Protein AF-A0A7S3P0Z8-F1 (afdb_monomer)

Solvent-accessible surface area (backbone atoms only — not comparable to full-atom values): 8108 Å² total; per-residue (Å²): 136,84,84,78,82,79,81,78,75,74,83,67,76,49,71,68,56,50,51,50,52,52,52,52,53,50,52,52,49,52,52,53,51,50,54,52,50,51,56,50,52,54,50,52,54,51,54,41,51,50,51,37,53,50,38,52,50,54,43,54,52,49,54,51,52,48,49,54,50,52,53,52,44,52,54,48,51,53,48,49,51,50,50,50,51,48,60,73,70,67,59,92,61,75,80,55,55,64,56,50,45,58,50,48,53,51,53,46,53,56,45,50,54,51,47,51,53,48,50,54,52,43,54,51,42,52,49,53,32,47,54,46,49,54,52,48,55,47,52,57,52,65,75,75,106

Secondary structure (DSSP, 8-state):
-----------PPPHHHHHHHHHHHHHHHHHHHHHHHHHHHHHHHHHHHHHHHHHHHHHHHHHHHHHHHHHHHHHHHHHHHHHHHHHHTT---TTHHHHHHHHHHHHHHHHHHHHHHHHHHHHHHHHHHHHHHHHHHHHHHHHT-

Foldseek 3Di:
DDDDDPPPPVPDQPPVNVVVVVVVVVVVVVVVVVVVVVVVLVVVLVVLVVLLVVLVVVLVVLVVVLVVLVVVLVVLVVVLVVLVCVVVVDDPPPPVSVVSNVVSVVVNVVSVVVSVVSVVVSVVSVVVSVVSVVVSVVSVVVVVD

Sequence (145 aa):
KDDYTLDEKNHGISIKDANIQYHNSHLNALQNELARADEYYDQIISDFKRKIDEEAADIKDLEKELRNKKDERERLRQRTESLRNEYNNGNNGLGLNDQSYDYDSRNEEDIDDQIKRKLSQLEEAESKRKDAQDELDKIYKEWNT

Organism: Euplotes crassus (NCBI:txid5936)

Nearest PDB structures (foldseek):
  5xg2-assembly1_A  TM=7.815E-01  e=8.080E+00  Pyrococcus yayanosii CH1
  3zx6-assembly1_A  TM=4.298E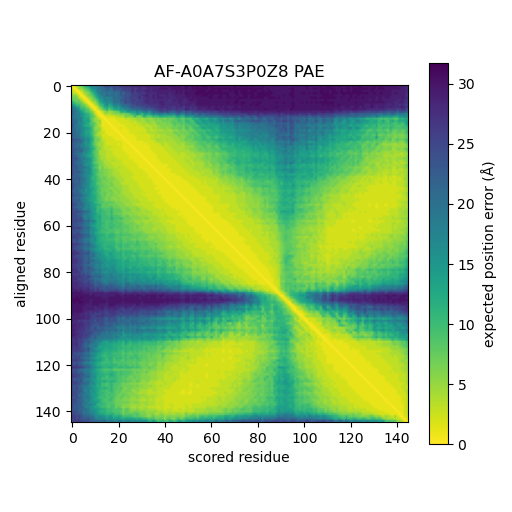-01  e=2.416E+00  Archaeoglobus fulgidus DSM 4304

Radius of gyration: 37.9 Å; Cα contacts (8 Å, |Δi|>4): 50; chains: 1; bounding box: 73×30×127 Å

pLDDT: mean 83.27, std 14.85, range [43.06, 96.0]

Structure (mmCIF, N/CA/C/O backbone):
data_AF-A0A7S3P0Z8-F1
#
_entry.id   AF-A0A7S3P0Z8-F1
#
loop_
_atom_site.group_PDB
_atom_site.id
_atom_site.type_symbol
_atom_site.label_atom_id
_atom_site.label_alt_id
_atom_site.label_comp_id
_atom_site.label_asym_id
_atom_site.label_entity_id
_atom_site.label_seq_id
_atom_site.pdbx_PDB_ins_code
_atom_site.Cartn_x
_atom_site.Cartn_y
_atom_site.Cartn_z
_atom_site.occupancy
_atom_site.B_iso_or_equiv
_atom_site.auth_seq_id
_atom_site.auth_comp_id
_atom_site.auth_asym_id
_atom_site.auth_atom_id
_atom_site.pdbx_PDB_model_num
ATOM 1 N N . LYS A 1 1 ? 44.327 -11.591 -82.906 1.00 44.06 1 LYS A N 1
ATOM 2 C CA . LYS A 1 1 ? 44.433 -10.156 -82.534 1.00 44.06 1 LYS A CA 1
ATOM 3 C C . LYS A 1 1 ? 43.397 -10.040 -81.457 1.00 44.06 1 LYS A C 1
ATOM 5 O O . LYS A 1 1 ? 42.222 -9.958 -81.787 1.00 44.06 1 LYS A O 1
ATOM 10 N N . ASP A 1 2 ? 43.835 -10.266 -80.232 1.00 43.06 2 ASP A N 1
ATOM 11 C CA . ASP A 1 2 ? 42.917 -10.660 -79.179 1.00 43.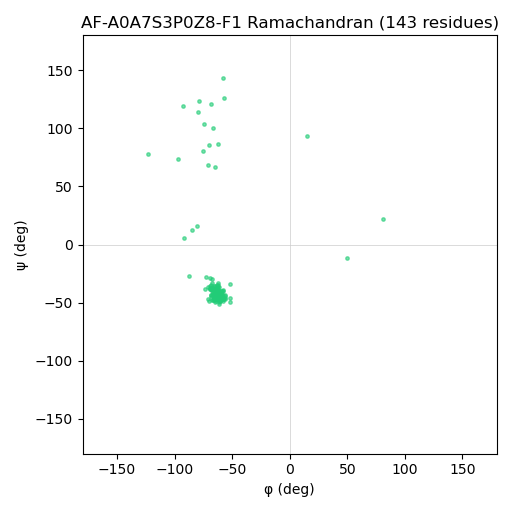06 2 ASP A CA 1
ATOM 12 C C . ASP A 1 2 ? 42.465 -9.393 -78.478 1.00 43.06 2 ASP A C 1
ATOM 14 O O . ASP A 1 2 ? 43.272 -8.580 -78.023 1.00 43.06 2 ASP A O 1
ATOM 18 N N . ASP A 1 3 ? 41.156 -9.208 -78.564 1.00 51.78 3 ASP A N 1
ATOM 19 C CA . ASP A 1 3 ? 40.384 -8.108 -78.027 1.00 51.78 3 ASP A CA 1
ATOM 20 C C . ASP A 1 3 ? 4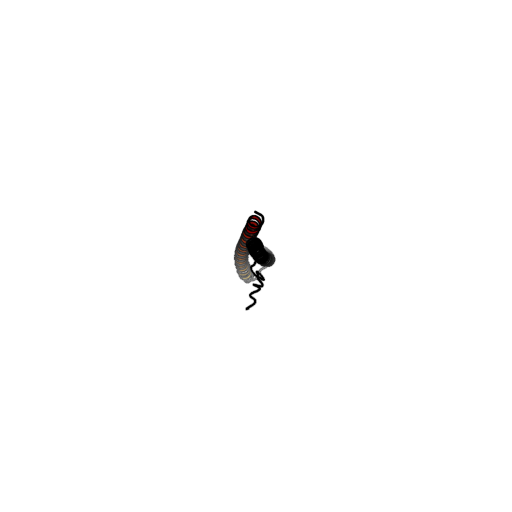0.395 -8.211 -76.501 1.00 51.78 3 ASP A C 1
ATOM 22 O O . ASP A 1 3 ? 39.949 -9.208 -75.933 1.00 51.78 3 ASP A O 1
ATOM 26 N N . TYR A 1 4 ? 40.900 -7.178 -75.833 1.00 45.53 4 TYR A N 1
ATOM 27 C CA . TYR A 1 4 ? 40.757 -7.014 -74.390 1.00 45.53 4 TYR A CA 1
ATOM 28 C C . TYR A 1 4 ? 40.091 -5.668 -74.126 1.00 45.53 4 TYR A C 1
ATOM 30 O O . TYR A 1 4 ? 40.735 -4.686 -73.765 1.00 45.53 4 TYR A O 1
ATOM 38 N N . THR A 1 5 ? 38.775 -5.615 -74.314 1.00 50.78 5 THR A N 1
ATOM 39 C CA . THR A 1 5 ? 37.947 -4.586 -73.685 1.00 50.78 5 THR A CA 1
ATOM 40 C C . THR A 1 5 ? 37.807 -4.936 -72.206 1.00 50.78 5 THR A C 1
ATOM 42 O O . THR A 1 5 ? 37.074 -5.857 -71.846 1.00 50.78 5 THR A O 1
ATOM 45 N N . LEU A 1 6 ? 38.538 -4.222 -71.348 1.00 48.31 6 LEU A N 1
ATOM 46 C CA . LEU A 1 6 ? 38.303 -4.207 -69.906 1.00 48.31 6 LEU A CA 1
ATOM 47 C C . LEU A 1 6 ? 36.941 -3.543 -69.647 1.00 48.31 6 LEU A C 1
ATOM 49 O O . LEU A 1 6 ? 36.821 -2.321 -69.680 1.00 48.31 6 LEU A O 1
ATOM 53 N N . ASP A 1 7 ? 35.908 -4.354 -69.418 1.00 49.16 7 ASP A N 1
ATOM 54 C CA . ASP A 1 7 ? 34.632 -3.899 -68.857 1.00 49.16 7 ASP A CA 1
ATOM 55 C C . ASP A 1 7 ? 34.843 -3.668 -67.352 1.00 49.16 7 ASP A C 1
ATOM 57 O O . ASP A 1 7 ? 34.572 -4.533 -66.517 1.00 49.16 7 ASP A O 1
ATOM 61 N N . GLU A 1 8 ? 35.412 -2.512 -66.994 1.00 48.28 8 GLU A N 1
ATOM 62 C CA . GLU A 1 8 ? 35.513 -2.047 -65.608 1.00 48.28 8 GLU A CA 1
ATOM 63 C C . GLU A 1 8 ? 34.129 -1.630 -65.098 1.00 48.28 8 GLU A C 1
ATOM 65 O O . GLU A 1 8 ? 33.848 -0.463 -64.814 1.00 48.28 8 GLU A O 1
ATOM 70 N N . LYS A 1 9 ? 33.236 -2.605 -64.919 1.00 51.19 9 LYS A N 1
ATOM 71 C CA . LYS A 1 9 ? 32.118 -2.430 -63.998 1.00 51.19 9 LYS A CA 1
ATOM 72 C C . LYS A 1 9 ? 32.685 -2.439 -62.591 1.00 51.19 9 LYS A C 1
ATOM 74 O O . LYS A 1 9 ? 32.757 -3.473 -61.926 1.00 51.19 9 LYS A O 1
ATOM 79 N N . ASN A 1 10 ? 33.112 -1.260 -62.165 1.00 52.97 10 ASN A N 1
ATOM 80 C CA . ASN A 1 10 ? 33.530 -0.948 -60.814 1.00 52.97 10 ASN A CA 1
ATOM 81 C C . ASN A 1 10 ? 32.322 -1.151 -59.876 1.00 52.97 10 ASN A C 1
ATOM 83 O O . ASN A 1 10 ? 31.550 -0.236 -59.617 1.00 52.97 10 ASN A O 1
ATOM 87 N N . HIS A 1 11 ? 32.124 -2.384 -59.402 1.00 54.75 11 HIS A N 1
ATOM 88 C CA . HIS A 1 11 ? 31.107 -2.750 -58.405 1.00 54.75 11 HIS A CA 1
ATOM 89 C C . HIS A 1 11 ? 31.566 -2.419 -56.969 1.00 54.75 11 HIS A C 1
ATOM 91 O O . HIS A 1 11 ? 31.018 -2.937 -55.997 1.00 54.75 11 HIS A O 1
ATOM 97 N N . GLY A 1 12 ? 32.601 -1.588 -56.814 1.00 59.16 12 GLY A N 1
ATOM 98 C CA . GLY A 1 12 ? 33.065 -1.116 -55.518 1.00 59.16 12 GLY A CA 1
ATOM 99 C C . GLY A 1 12 ? 32.162 -0.000 -55.008 1.00 59.16 12 GLY A C 1
ATOM 100 O O . GLY A 1 12 ? 32.002 1.021 -55.672 1.00 59.16 12 GLY A O 1
ATOM 101 N N . ILE A 1 13 ? 31.591 -0.181 -53.817 1.00 66.56 13 ILE A N 1
ATOM 102 C CA . ILE A 1 13 ? 30.945 0.909 -53.082 1.00 66.56 13 ILE A CA 1
ATOM 103 C C . ILE A 1 13 ? 31.993 2.016 -52.900 1.00 66.56 13 ILE A C 1
ATOM 105 O O . ILE A 1 13 ? 33.092 1.760 -52.401 1.00 66.56 13 ILE A O 1
ATOM 109 N N . SER A 1 14 ? 31.674 3.243 -53.321 1.00 82.50 14 SER A N 1
ATOM 110 C CA . SER A 1 14 ? 32.550 4.394 -53.090 1.00 82.50 14 SER A CA 1
ATOM 111 C C . SER A 1 14 ? 32.795 4.549 -51.591 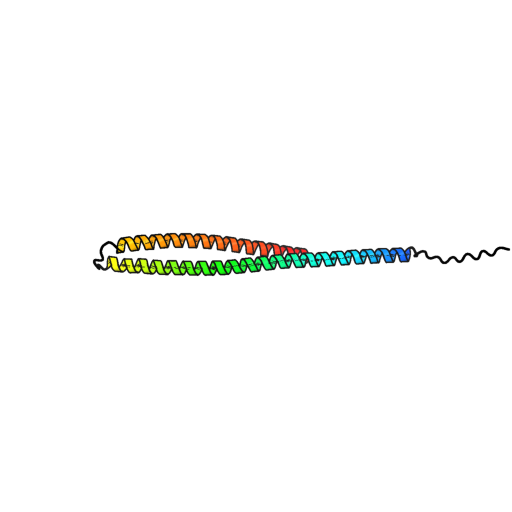1.00 82.50 14 SER A C 1
ATOM 113 O O . SER A 1 14 ? 31.879 4.373 -50.794 1.00 82.50 14 SER A O 1
ATOM 115 N N . ILE A 1 15 ? 34.000 4.947 -51.177 1.00 78.62 15 ILE A N 1
ATOM 116 C CA . ILE A 1 15 ? 34.319 5.192 -49.756 1.00 78.62 15 ILE A CA 1
ATOM 117 C C . ILE A 1 15 ? 33.293 6.142 -49.108 1.00 78.62 15 ILE A C 1
ATOM 119 O O . ILE A 1 15 ? 32.940 5.980 -47.942 1.00 78.62 15 ILE A O 1
ATOM 123 N N . LYS A 1 16 ? 32.763 7.106 -49.874 1.00 79.25 16 LYS A N 1
ATOM 124 C CA . LYS A 1 16 ? 31.692 8.001 -49.410 1.00 79.25 16 LYS A CA 1
ATOM 125 C C . LYS A 1 16 ? 30.391 7.250 -49.117 1.00 79.25 16 LYS A C 1
ATOM 127 O O . LYS A 1 16 ? 29.797 7.472 -48.068 1.00 79.25 16 LYS A O 1
ATOM 132 N N . ASP A 1 17 ? 29.986 6.346 -50.002 1.00 84.19 17 ASP A N 1
ATOM 133 C CA . ASP A 1 17 ? 28.766 5.548 -49.852 1.00 84.19 17 ASP A CA 1
ATOM 134 C C . ASP A 1 17 ? 28.908 4.531 -48.712 1.00 84.19 17 ASP A C 1
ATOM 136 O O . ASP A 1 17 ? 27.979 4.351 -47.927 1.00 84.19 17 ASP A O 1
ATOM 140 N N . ALA A 1 18 ? 30.094 3.935 -48.552 1.00 80.88 18 ALA A N 1
ATOM 141 C CA . ALA A 1 18 ? 30.411 3.051 -47.432 1.00 80.88 18 ALA A CA 1
ATOM 142 C C . ALA A 1 18 ? 30.349 3.799 -46.089 1.00 80.88 18 ALA A C 1
ATOM 144 O O . ALA A 1 18 ? 29.765 3.300 -45.127 1.00 80.88 18 ALA A O 1
ATOM 145 N N . ASN A 1 19 ? 30.876 5.027 -46.032 1.00 83.00 19 ASN A N 1
ATOM 146 C CA . ASN A 1 19 ? 30.786 5.873 -44.841 1.00 83.00 19 ASN A CA 1
ATOM 147 C C . ASN A 1 19 ? 29.340 6.261 -44.506 1.00 83.00 19 ASN A C 1
ATOM 149 O O . ASN A 1 19 ? 28.968 6.247 -43.334 1.00 83.00 19 ASN A O 1
ATOM 153 N N . ILE A 1 20 ? 28.513 6.578 -45.508 1.00 87.12 20 ILE A N 1
ATOM 154 C CA . ILE A 1 20 ? 27.087 6.879 -45.303 1.00 87.12 20 ILE A CA 1
ATOM 155 C C . ILE A 1 20 ? 26.349 5.648 -44.764 1.00 87.12 20 ILE A C 1
ATOM 157 O O . ILE A 1 20 ? 25.597 5.759 -43.798 1.00 87.12 20 ILE A O 1
ATOM 161 N N . GLN A 1 21 ? 26.585 4.467 -45.344 1.00 85.94 21 GLN A N 1
ATOM 162 C CA . GLN A 1 21 ? 25.973 3.219 -44.875 1.00 85.94 21 GLN A CA 1
ATOM 163 C C . GLN A 1 21 ? 26.375 2.889 -43.435 1.00 85.94 21 GLN A C 1
ATOM 165 O O . GLN A 1 21 ? 25.509 2.562 -42.624 1.00 85.94 21 GLN A O 1
ATOM 170 N N . TYR A 1 22 ? 27.660 3.030 -43.097 1.00 89.31 22 TYR A N 1
ATOM 171 C CA . TYR A 1 22 ? 28.145 2.836 -41.731 1.00 89.31 22 TYR A CA 1
ATOM 172 C C . TYR A 1 22 ? 27.487 3.815 -40.751 1.00 89.31 22 TYR A C 1
ATOM 174 O O . TYR A 1 22 ? 26.985 3.399 -39.707 1.00 89.31 22 TYR A O 1
ATOM 182 N N . HIS A 1 23 ? 27.430 5.104 -41.100 1.00 90.31 23 HIS A N 1
ATOM 183 C CA . HIS A 1 23 ? 26.829 6.125 -40.244 1.00 90.31 23 HIS A CA 1
ATOM 184 C C . HIS A 1 23 ? 25.334 5.866 -40.013 1.00 90.31 23 HIS A C 1
ATOM 186 O O . HIS A 1 23 ? 24.881 5.878 -38.872 1.00 90.31 23 HIS A O 1
ATOM 192 N N . ASN A 1 24 ? 24.585 5.531 -41.066 1.00 92.56 24 ASN A N 1
ATOM 193 C CA . ASN A 1 24 ? 23.166 5.191 -40.955 1.00 92.56 24 ASN A CA 1
ATOM 194 C C . ASN A 1 24 ? 22.942 3.922 -40.124 1.00 92.56 24 ASN A C 1
ATOM 196 O O . ASN A 1 24 ? 22.034 3.880 -39.297 1.00 92.56 24 ASN A O 1
ATOM 200 N N . SER A 1 25 ? 23.781 2.896 -40.301 1.00 93.81 25 SER A N 1
ATOM 201 C CA . SER A 1 25 ? 23.708 1.678 -39.490 1.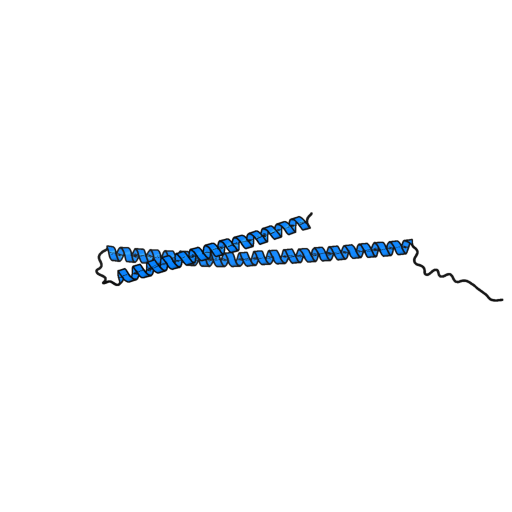00 93.81 25 SER A CA 1
ATOM 202 C C . SER A 1 25 ? 23.969 1.966 -38.012 1.00 93.81 25 SER A C 1
ATOM 204 O O . SER A 1 25 ? 23.296 1.396 -37.157 1.00 93.81 25 SER A O 1
ATOM 206 N N . HIS A 1 26 ? 24.928 2.842 -37.706 1.00 93.00 26 HIS A N 1
ATOM 207 C CA . HIS A 1 26 ? 25.236 3.229 -36.334 1.00 93.00 26 HIS A CA 1
ATOM 208 C C . HIS A 1 26 ? 24.104 4.054 -35.703 1.00 93.00 26 HIS A C 1
ATOM 210 O O . HIS A 1 26 ? 23.698 3.767 -34.581 1.00 93.00 26 HIS A O 1
ATOM 216 N N . LEU A 1 27 ? 23.531 5.012 -36.440 1.00 94.06 27 LEU A N 1
ATOM 217 C CA . LEU A 1 27 ? 22.376 5.790 -35.979 1.00 94.06 27 LEU A CA 1
ATOM 218 C C . LEU A 1 27 ? 21.158 4.902 -35.696 1.00 94.06 27 LEU A C 1
ATOM 220 O O . LEU A 1 27 ? 20.538 5.041 -34.646 1.00 94.06 27 LEU A O 1
ATOM 224 N N . ASN A 1 28 ? 20.852 3.951 -36.583 1.00 94.81 28 ASN A N 1
ATOM 225 C CA . ASN A 1 28 ? 19.758 3.002 -36.369 1.00 94.81 28 ASN A CA 1
ATOM 226 C C . ASN A 1 28 ? 20.002 2.111 -35.140 1.00 94.81 28 ASN A C 1
ATOM 228 O O . ASN A 1 28 ? 19.065 1.794 -34.412 1.00 94.81 28 ASN A O 1
ATOM 232 N N . ALA A 1 29 ? 21.252 1.699 -34.896 1.00 94.12 29 ALA A N 1
ATOM 233 C CA . ALA A 1 29 ? 21.598 0.924 -33.706 1.00 94.12 29 ALA A CA 1
ATOM 234 C C . ALA A 1 29 ? 21.343 1.729 -32.422 1.00 94.12 29 ALA A C 1
ATOM 236 O O . ALA A 1 29 ? 20.667 1.229 -31.528 1.00 94.12 29 ALA A O 1
ATOM 237 N N . LEU A 1 30 ? 21.781 2.992 -32.378 1.00 94.00 30 LEU A N 1
ATOM 238 C CA . LEU A 1 30 ? 21.534 3.887 -31.243 1.00 94.00 30 LEU A CA 1
ATOM 239 C C . LEU A 1 30 ? 20.038 4.152 -31.020 1.00 94.00 30 LEU A C 1
ATOM 241 O O . LEU A 1 30 ? 19.581 4.166 -29.882 1.00 94.00 30 LEU A O 1
ATOM 245 N N . GLN A 1 31 ? 19.255 4.317 -32.090 1.00 94.38 31 GLN A N 1
ATOM 246 C CA . GLN A 1 31 ? 17.799 4.478 -31.985 1.00 94.38 31 GLN A CA 1
ATOM 247 C C . GLN A 1 31 ? 17.119 3.238 -31.395 1.00 94.38 31 GLN A C 1
ATOM 249 O O . GLN A 1 31 ? 16.230 3.363 -30.557 1.00 94.38 31 GLN A O 1
ATOM 254 N N . ASN A 1 32 ? 17.555 2.042 -31.798 1.00 94.44 32 ASN A N 1
ATOM 255 C CA . ASN A 1 32 ? 17.036 0.796 -31.238 1.00 94.44 32 ASN A CA 1
ATOM 256 C C . ASN A 1 32 ? 17.431 0.616 -29.766 1.00 94.44 32 ASN A C 1
ATOM 258 O O . ASN A 1 32 ? 16.644 0.092 -28.982 1.00 94.44 32 ASN A O 1
ATOM 262 N N . GLU A 1 33 ? 18.643 1.020 -29.385 1.00 94.69 33 GLU A N 1
ATOM 263 C CA . GLU A 1 33 ? 19.085 1.001 -27.987 1.00 94.69 33 GLU A CA 1
ATOM 264 C C . GLU A 1 33 ? 18.277 1.976 -27.127 1.00 94.69 33 GLU A C 1
ATOM 266 O O . GLU A 1 33 ? 17.847 1.596 -26.040 1.00 94.69 33 GLU A O 1
ATOM 271 N N . LEU A 1 34 ? 17.996 3.179 -27.636 1.00 90.75 34 LEU A N 1
ATOM 272 C CA . LEU A 1 34 ? 17.144 4.157 -26.959 1.00 90.75 34 LEU A CA 1
ATOM 273 C C . LEU A 1 34 ? 15.721 3.619 -26.750 1.00 90.75 34 LEU A C 1
ATOM 275 O O . LEU A 1 34 ? 15.226 3.643 -25.630 1.00 90.75 34 LEU A O 1
ATOM 279 N N . ALA A 1 35 ? 15.106 3.044 -27.789 1.00 93.31 35 ALA A N 1
ATOM 280 C CA . ALA A 1 35 ? 13.767 2.459 -27.684 1.00 93.31 35 ALA A CA 1
ATOM 281 C C . ALA A 1 35 ? 13.697 1.333 -26.636 1.00 93.31 35 ALA A C 1
ATOM 283 O O . ALA A 1 35 ? 12.749 1.256 -25.862 1.00 93.31 35 ALA A O 1
ATOM 284 N N . ARG A 1 36 ? 14.730 0.483 -26.562 1.00 93.88 36 ARG A N 1
ATOM 285 C CA . ARG A 1 36 ? 14.823 -0.563 -25.530 1.00 93.88 36 ARG A CA 1
ATOM 286 C C . ARG A 1 36 ? 14.983 0.009 -24.125 1.00 93.88 36 ARG A C 1
ATOM 288 O O . ARG A 1 36 ? 14.491 -0.591 -23.175 1.00 93.88 36 ARG A O 1
ATOM 295 N N . ALA A 1 37 ? 15.703 1.120 -23.981 1.00 89.75 37 ALA A N 1
ATOM 296 C CA . ALA A 1 37 ? 15.845 1.794 -22.697 1.00 89.75 37 ALA A CA 1
ATOM 297 C C . ALA A 1 37 ? 14.503 2.379 -22.234 1.00 89.75 37 ALA A C 1
ATOM 299 O O . ALA A 1 37 ? 14.144 2.188 -21.075 1.00 89.75 37 ALA A O 1
ATOM 300 N N . ASP A 1 38 ? 13.738 3.002 -23.134 1.00 90.50 38 ASP A N 1
ATOM 301 C CA . ASP A 1 38 ? 12.397 3.516 -22.827 1.00 90.50 38 ASP A CA 1
ATOM 302 C C . ASP A 1 38 ? 11.448 2.389 -22.394 1.00 90.50 38 ASP A C 1
ATOM 304 O O . ASP A 1 38 ? 10.844 2.471 -21.326 1.00 90.50 38 ASP A O 1
ATOM 308 N N . GLU A 1 39 ? 11.401 1.281 -23.145 1.00 93.88 39 GLU A N 1
ATOM 309 C CA . GLU A 1 39 ? 10.607 0.098 -22.775 1.00 93.88 39 GLU A CA 1
ATOM 310 C C . GLU A 1 39 ? 11.001 -0.463 -21.397 1.00 93.88 39 GLU A C 1
ATOM 312 O O . GLU A 1 39 ? 10.148 -0.878 -20.608 1.00 93.88 39 GLU A O 1
ATOM 317 N N . TYR A 1 40 ? 12.298 -0.467 -21.081 1.00 91.94 40 TYR A N 1
ATOM 318 C CA . TYR A 1 40 ? 12.804 -0.923 -19.789 1.00 91.94 40 TYR A CA 1
ATOM 319 C C . TYR A 1 40 ? 12.359 -0.014 -18.632 1.00 91.94 40 TYR A C 1
ATOM 321 O O . TYR A 1 40 ? 11.920 -0.516 -17.593 1.00 91.94 40 TYR A O 1
ATOM 329 N N . TYR A 1 41 ? 12.429 1.310 -18.799 1.00 90.56 41 TYR A N 1
ATOM 330 C CA . TYR A 1 41 ? 11.963 2.254 -17.779 1.00 90.56 41 TYR A CA 1
ATOM 331 C C . TYR A 1 41 ? 10.445 2.201 -17.591 1.00 90.56 41 TYR A C 1
ATOM 333 O O . TYR A 1 41 ? 9.981 2.202 -16.449 1.00 90.56 41 TYR A O 1
ATOM 341 N N . ASP A 1 42 ? 9.676 2.074 -18.674 1.00 92.44 42 ASP A N 1
ATOM 342 C CA . ASP A 1 42 ? 8.221 1.911 -18.610 1.00 92.44 42 ASP A CA 1
ATOM 343 C C . ASP A 1 42 ? 7.822 0.662 -17.816 1.00 92.44 42 ASP A C 1
ATOM 345 O O . ASP A 1 42 ? 6.888 0.700 -17.002 1.00 92.44 42 ASP A O 1
ATOM 349 N N . GLN A 1 43 ? 8.559 -0.437 -18.000 1.00 95.12 43 GLN A N 1
ATOM 350 C CA . GLN A 1 43 ? 8.348 -1.666 -17.242 1.00 95.12 43 GLN A CA 1
ATOM 351 C C . GLN A 1 43 ? 8.620 -1.458 -15.746 1.00 95.12 43 GLN A C 1
ATOM 353 O O . GLN A 1 43 ? 7.767 -1.786 -14.921 1.00 95.12 43 GLN A O 1
ATOM 358 N N . ILE A 1 44 ? 9.759 -0.854 -15.390 1.00 93.81 44 ILE A N 1
ATOM 359 C CA . ILE A 1 44 ? 10.100 -0.560 -13.990 1.00 93.81 44 ILE A CA 1
ATOM 360 C C . ILE A 1 44 ? 9.031 0.324 -13.340 1.00 93.81 44 ILE A C 1
ATOM 362 O O . ILE A 1 44 ? 8.544 0.023 -12.250 1.00 93.81 44 ILE A O 1
ATOM 366 N N . ILE A 1 45 ? 8.646 1.413 -14.007 1.00 93.94 45 ILE A N 1
ATOM 367 C CA . ILE A 1 45 ? 7.628 2.350 -13.519 1.00 93.94 45 ILE A CA 1
ATOM 368 C C . ILE A 1 45 ? 6.303 1.625 -13.270 1.00 93.94 45 ILE A C 1
ATOM 370 O O . ILE A 1 45 ? 5.648 1.854 -12.251 1.00 93.94 45 ILE A O 1
ATOM 374 N N . SER A 1 46 ? 5.903 0.751 -14.194 1.00 94.75 46 SER A N 1
ATOM 375 C CA . SER A 1 46 ? 4.670 -0.030 -14.075 1.00 94.75 46 SER A CA 1
ATOM 376 C C . SER A 1 46 ? 4.715 -0.984 -12.882 1.00 94.75 46 SER A C 1
ATOM 378 O O . SER A 1 46 ? 3.735 -1.088 -12.141 1.00 94.75 46 SER A O 1
ATOM 380 N N . ASP A 1 47 ? 5.857 -1.630 -12.650 1.00 95.31 47 ASP A N 1
ATOM 381 C CA . ASP A 1 47 ? 6.047 -2.529 -11.512 1.00 95.31 47 ASP A CA 1
ATOM 382 C C . ASP A 1 47 ? 5.970 -1.793 -10.170 1.00 95.31 47 ASP A C 1
ATOM 384 O O . ASP A 1 47 ? 5.289 -2.258 -9.253 1.00 95.31 47 ASP A O 1
ATOM 388 N N . PHE A 1 48 ? 6.585 -0.612 -10.066 1.00 94.06 48 PHE A N 1
ATOM 389 C CA . PHE A 1 48 ? 6.491 0.216 -8.862 1.00 94.06 48 PHE A CA 1
ATOM 390 C C . PHE A 1 48 ? 5.075 0.724 -8.602 1.00 94.06 48 PHE A C 1
ATOM 392 O O . PHE A 1 48 ? 4.605 0.646 -7.468 1.00 94.06 48 PHE A O 1
ATOM 399 N N . LYS A 1 49 ? 4.366 1.190 -9.637 1.00 95.44 49 LYS A N 1
ATOM 400 C CA . LYS A 1 49 ? 2.960 1.605 -9.508 1.00 95.44 49 LYS A CA 1
ATOM 401 C C . LYS A 1 49 ? 2.086 0.473 -8.990 1.00 95.44 49 LYS A C 1
ATOM 403 O O . LYS A 1 49 ? 1.346 0.671 -8.034 1.00 95.44 49 LYS A O 1
ATOM 408 N N . ARG A 1 50 ? 2.235 -0.725 -9.563 1.00 95.94 50 ARG A N 1
ATOM 409 C CA . ARG A 1 50 ? 1.517 -1.914 -9.097 1.00 95.94 50 ARG A CA 1
ATOM 410 C C . ARG A 1 50 ? 1.807 -2.203 -7.625 1.00 95.94 50 ARG A C 1
ATOM 412 O O . ARG A 1 50 ? 0.870 -2.404 -6.866 1.00 95.94 50 ARG A O 1
ATOM 419 N N . LYS A 1 51 ? 3.077 -2.176 -7.212 1.00 95.06 51 LYS A N 1
ATOM 420 C CA . LYS A 1 51 ? 3.457 -2.403 -5.811 1.00 95.06 51 LYS A CA 1
ATOM 421 C C . LYS A 1 51 ? 2.823 -1.370 -4.873 1.00 95.06 51 LYS A C 1
ATOM 423 O O . LYS A 1 51 ? 2.323 -1.726 -3.815 1.00 95.06 51 LYS A O 1
ATOM 428 N N . ILE A 1 52 ? 2.813 -0.095 -5.263 1.00 94.38 52 ILE A N 1
ATOM 429 C CA . ILE A 1 52 ? 2.176 0.979 -4.486 1.00 94.38 52 ILE A CA 1
ATOM 430 C C . ILE A 1 52 ? 0.664 0.746 -4.362 1.00 94.38 52 ILE A C 1
ATOM 432 O O . ILE A 1 52 ? 0.111 0.932 -3.277 1.00 94.38 52 ILE A O 1
ATOM 436 N N . ASP A 1 53 ? 0.006 0.330 -5.446 1.00 95.25 53 ASP A N 1
ATOM 437 C CA . ASP A 1 53 ? -1.429 0.035 -5.461 1.00 95.25 53 ASP A CA 1
ATOM 438 C C . ASP A 1 53 ? -1.780 -1.191 -4.601 1.00 95.25 53 ASP A C 1
ATOM 440 O O . ASP A 1 53 ? -2.775 -1.159 -3.873 1.00 95.25 53 ASP A O 1
ATOM 444 N N . GLU A 1 54 ? -0.956 -2.242 -4.644 1.00 94.25 54 GLU A N 1
ATOM 445 C CA . GLU A 1 54 ? -1.086 -3.444 -3.809 1.00 94.25 54 GLU A CA 1
ATOM 446 C C . GLU A 1 54 ? -0.959 -3.093 -2.318 1.00 94.25 54 GLU A C 1
ATOM 448 O O . GLU A 1 54 ? -1.873 -3.363 -1.540 1.00 94.25 54 GLU A O 1
ATOM 453 N N . GLU A 1 55 ? 0.097 -2.376 -1.927 1.00 92.94 55 GLU A N 1
ATOM 454 C CA . GLU A 1 55 ? 0.291 -1.929 -0.538 1.00 92.94 55 GLU A CA 1
ATOM 455 C C . GLU A 1 55 ? -0.835 -0.976 -0.087 1.00 92.94 55 GLU A C 1
ATOM 457 O O . GLU A 1 55 ? -1.283 -1.004 1.060 1.00 92.94 55 GLU A O 1
ATOM 462 N N . ALA A 1 56 ? -1.358 -0.131 -0.985 1.00 94.25 56 ALA A N 1
ATOM 463 C CA . ALA A 1 56 ? -2.495 0.736 -0.682 1.00 94.25 56 ALA A CA 1
ATOM 464 C C . ALA A 1 56 ? -3.805 -0.042 -0.460 1.00 94.25 56 ALA A C 1
ATOM 466 O O . ALA A 1 56 ? -4.675 0.438 0.275 1.00 94.25 56 ALA A O 1
ATOM 467 N N . ALA A 1 57 ? -3.973 -1.203 -1.097 1.00 94.69 57 ALA A N 1
ATOM 468 C CA . ALA A 1 57 ? -5.097 -2.096 -0.842 1.00 94.69 57 ALA A CA 1
ATOM 469 C C . ALA A 1 57 ? -4.955 -2.771 0.531 1.00 94.69 57 ALA A C 1
ATOM 471 O O . ALA A 1 57 ? -5.891 -2.700 1.330 1.00 94.69 57 ALA A O 1
ATOM 472 N N . ASP A 1 58 ? -3.771 -3.302 0.842 1.00 93.56 58 ASP A N 1
ATOM 473 C CA . ASP A 1 58 ? -3.477 -3.940 2.131 1.00 93.56 58 ASP A CA 1
ATOM 474 C C . ASP A 1 58 ? -3.671 -2.970 3.308 1.00 93.56 58 ASP A C 1
ATOM 476 O O . ASP A 1 58 ? -4.294 -3.315 4.315 1.00 93.56 58 ASP A O 1
ATOM 480 N N . ILE A 1 59 ? -3.234 -1.713 3.158 1.00 94.69 59 ILE A N 1
ATOM 481 C CA . ILE A 1 59 ? -3.475 -0.640 4.137 1.00 94.69 59 ILE A CA 1
ATOM 482 C C . ILE A 1 59 ? -4.975 -0.453 4.400 1.00 94.69 59 ILE A C 1
ATOM 484 O O . ILE A 1 59 ? -5.391 -0.393 5.557 1.00 94.69 59 ILE A O 1
ATOM 488 N N . LYS A 1 60 ? -5.812 -0.393 3.356 1.00 95.31 60 LYS A N 1
ATOM 489 C CA . LYS A 1 60 ? -7.267 -0.206 3.521 1.00 95.31 60 LYS A CA 1
ATOM 490 C C . LYS A 1 60 ? -7.915 -1.370 4.265 1.00 95.31 60 LYS A C 1
ATOM 492 O O . LYS A 1 60 ? -8.816 -1.153 5.082 1.00 95.31 60 LYS A O 1
ATOM 497 N N . ASP A 1 61 ? -7.475 -2.592 3.988 1.00 95.62 61 ASP A N 1
ATOM 498 C CA . ASP A 1 61 ? -7.977 -3.776 4.677 1.00 95.62 61 ASP A CA 1
ATOM 499 C C . ASP A 1 61 ? -7.538 -3.781 6.149 1.00 95.62 61 ASP A C 1
ATOM 501 O O . ASP A 1 61 ? -8.377 -3.967 7.037 1.00 95.62 61 ASP A O 1
ATOM 505 N N . LEU A 1 62 ? -6.279 -3.438 6.436 1.00 93.12 62 LEU A N 1
ATOM 506 C CA . LEU A 1 62 ? -5.778 -3.257 7.802 1.00 93.12 62 LEU A CA 1
ATOM 507 C C . LEU A 1 62 ? -6.539 -2.167 8.570 1.00 93.12 62 LEU A C 1
ATOM 509 O O . LEU A 1 62 ? -6.933 -2.384 9.718 1.00 93.12 62 LEU A O 1
ATOM 513 N N . GLU A 1 63 ? -6.812 -1.018 7.950 1.00 94.81 63 GLU A N 1
ATOM 514 C CA . GLU A 1 63 ? -7.607 0.062 8.547 1.00 94.81 63 GLU A CA 1
ATOM 515 C C . GLU A 1 63 ? -9.032 -0.393 8.889 1.00 94.81 63 GLU A C 1
ATOM 517 O O . GLU A 1 63 ? -9.581 -0.043 9.943 1.00 94.81 63 GLU A O 1
ATOM 522 N N . LYS A 1 64 ? -9.652 -1.182 8.007 1.00 95.75 64 LYS A N 1
ATOM 523 C CA . LYS A 1 64 ? -10.986 -1.745 8.226 1.00 95.75 64 LYS A CA 1
ATOM 524 C C . LYS A 1 64 ? -10.982 -2.740 9.382 1.00 95.75 64 LYS A C 1
ATOM 526 O O . LYS A 1 64 ? -11.850 -2.671 10.252 1.00 95.75 64 LYS A O 1
ATOM 531 N N . GLU A 1 65 ? -10.010 -3.642 9.424 1.00 92.56 65 GLU A N 1
ATOM 532 C CA . GLU A 1 65 ? -9.869 -4.604 10.516 1.00 92.56 65 GLU A CA 1
ATOM 533 C C . GLU A 1 65 ? -9.581 -3.919 11.855 1.00 92.56 65 GLU A C 1
ATOM 535 O O . GLU A 1 65 ? -10.161 -4.291 12.877 1.00 92.56 65 GLU A O 1
ATOM 540 N N . LEU A 1 66 ? -8.735 -2.889 11.853 1.00 92.75 66 LEU A N 1
ATOM 541 C CA . LEU A 1 66 ? -8.444 -2.074 13.027 1.00 92.75 66 LEU A CA 1
ATOM 542 C C . LEU A 1 66 ? -9.705 -1.376 13.547 1.00 92.75 66 LEU A C 1
ATOM 544 O O . LEU A 1 66 ? -9.946 -1.361 14.754 1.00 92.75 66 LEU A O 1
ATOM 548 N N . ARG A 1 67 ? -10.530 -0.823 12.651 1.00 93.94 67 ARG A N 1
ATOM 549 C CA . ARG A 1 67 ? -11.821 -0.219 13.009 1.00 93.94 67 ARG A CA 1
ATOM 550 C C . ARG A 1 67 ? -12.756 -1.239 13.652 1.00 93.94 67 ARG A C 1
ATOM 552 O O . ARG A 1 67 ? -13.252 -0.985 14.743 1.00 93.94 67 ARG A O 1
ATOM 559 N N . ASN A 1 68 ? -12.908 -2.412 13.039 1.00 92.50 68 ASN A N 1
ATOM 560 C CA . ASN A 1 68 ? -13.736 -3.488 13.586 1.00 92.50 68 ASN A CA 1
ATOM 561 C C . ASN A 1 68 ? -13.270 -3.911 14.989 1.00 92.50 68 ASN A C 1
ATOM 563 O O . ASN A 1 68 ? -14.098 -4.138 15.867 1.00 92.50 68 ASN A O 1
ATOM 567 N N . LYS A 1 69 ? -11.952 -3.980 15.219 1.00 88.75 69 LYS A N 1
ATOM 568 C CA . LYS A 1 69 ? -11.388 -4.319 16.534 1.00 88.75 69 LYS A CA 1
ATOM 569 C C . LYS A 1 69 ? -11.615 -3.228 17.579 1.00 88.75 69 LYS A C 1
ATOM 571 O O . LYS A 1 69 ? -11.915 -3.543 18.726 1.00 88.75 69 LYS A O 1
ATOM 576 N N . LYS A 1 70 ? -11.532 -1.952 17.192 1.00 90.75 70 LYS A N 1
ATOM 577 C CA . LYS A 1 70 ? -11.887 -0.830 18.076 1.00 90.75 70 LYS A CA 1
ATOM 578 C C . LYS A 1 70 ? -13.369 -0.859 18.459 1.00 90.75 70 LYS A C 1
ATOM 580 O O . LYS A 1 70 ? -13.685 -0.648 19.626 1.00 90.75 70 LYS A O 1
ATOM 585 N N . ASP A 1 71 ? -14.252 -1.182 17.517 1.00 91.69 71 ASP A N 1
ATOM 586 C CA . ASP A 1 71 ? -15.687 -1.322 17.788 1.00 91.69 71 ASP A CA 1
ATOM 587 C C . ASP A 1 71 ? -15.982 -2.519 18.710 1.00 91.69 71 ASP A C 1
ATOM 589 O O . ASP A 1 71 ? -16.826 -2.425 19.601 1.00 91.69 71 ASP A O 1
ATOM 593 N N . GLU A 1 72 ? -15.281 -3.644 18.527 1.00 89.00 72 GLU A N 1
ATOM 594 C CA . GLU A 1 72 ? -15.369 -4.821 19.404 1.00 89.00 72 GLU A CA 1
ATOM 595 C C . GLU A 1 72 ? -14.947 -4.482 20.840 1.00 89.00 72 GLU A C 1
ATOM 597 O O . GLU A 1 72 ? -15.677 -4.791 21.785 1.00 89.00 72 GLU A O 1
ATOM 602 N N . ARG A 1 73 ? -13.825 -3.767 20.996 1.00 89.00 73 ARG A N 1
ATOM 603 C CA . ARG A 1 73 ? -13.351 -3.270 22.293 1.00 89.00 73 ARG A CA 1
ATOM 604 C C . ARG A 1 73 ? -14.387 -2.381 22.976 1.00 89.00 73 ARG A C 1
ATOM 606 O O . ARG A 1 73 ? -14.649 -2.547 24.161 1.00 89.00 73 ARG A O 1
ATOM 613 N N . GLU A 1 74 ? -14.982 -1.445 22.242 1.00 89.31 74 GLU A N 1
ATOM 614 C CA . GLU A 1 74 ? -15.972 -0.520 22.802 1.00 89.31 74 GLU A CA 1
ATOM 615 C C . GLU A 1 74 ? -17.234 -1.256 23.273 1.00 89.31 74 GLU A C 1
ATOM 617 O O . GLU A 1 74 ? -17.763 -0.961 24.344 1.00 89.31 74 GLU A O 1
ATOM 622 N N . ARG A 1 75 ? -17.691 -2.270 22.528 1.00 88.38 75 ARG A N 1
ATOM 623 C CA . ARG A 1 75 ? -18.819 -3.116 22.954 1.00 88.38 75 ARG A CA 1
ATOM 624 C C . ARG A 1 75 ? -18.510 -3.891 24.229 1.00 88.38 75 ARG A C 1
ATOM 626 O O . ARG A 1 75 ? -19.374 -3.974 25.101 1.00 88.38 75 ARG A O 1
ATOM 633 N N . LEU A 1 76 ? -17.305 -4.449 24.341 1.00 85.81 76 LEU A N 1
ATOM 634 C CA . LEU A 1 76 ? -16.875 -5.133 25.561 1.00 85.81 76 LEU A CA 1
ATOM 635 C C . LEU A 1 76 ? -16.819 -4.166 26.735 1.00 85.81 76 LEU A C 1
ATOM 637 O O . LEU A 1 76 ? -17.456 -4.430 27.744 1.00 85.81 76 LEU A O 1
ATOM 641 N N . ARG A 1 77 ? -16.222 -2.988 26.552 1.00 85.81 77 ARG A N 1
ATOM 642 C CA . ARG A 1 77 ? -16.179 -1.948 27.582 1.00 85.81 77 ARG A CA 1
ATOM 643 C C . ARG A 1 77 ? -17.570 -1.548 28.075 1.00 85.81 77 ARG A C 1
ATOM 645 O O . ARG A 1 77 ? -17.792 -1.424 29.278 1.00 85.81 77 ARG A O 1
ATOM 652 N N . GLN A 1 78 ? -18.524 -1.358 27.164 1.00 87.25 78 GLN A N 1
ATOM 653 C CA . GLN A 1 78 ? -19.914 -1.055 27.524 1.00 87.25 78 GLN A CA 1
ATOM 654 C C . GLN A 1 78 ? -20.572 -2.200 28.301 1.00 87.25 78 GLN A C 1
ATOM 656 O O . GLN A 1 78 ? -21.336 -1.945 29.236 1.00 87.25 78 GLN A O 1
ATOM 661 N N . ARG A 1 79 ? -20.270 -3.455 27.948 1.00 85.00 79 ARG A N 1
ATOM 662 C CA . ARG A 1 79 ? -20.752 -4.642 28.663 1.00 85.00 79 ARG A CA 1
ATOM 663 C C . ARG A 1 79 ? -20.140 -4.738 30.059 1.00 85.00 79 ARG A C 1
ATOM 665 O O . ARG A 1 79 ? -20.895 -4.884 31.016 1.00 85.00 79 ARG A O 1
ATOM 672 N N . THR A 1 80 ? -18.825 -4.572 30.182 1.00 81.62 80 THR A N 1
ATOM 673 C CA . THR A 1 80 ? -18.093 -4.538 31.454 1.00 81.62 80 THR A CA 1
ATOM 674 C C . THR A 1 80 ? -18.655 -3.453 32.376 1.00 81.62 80 THR A C 1
ATOM 676 O O . THR A 1 80 ? -18.946 -3.718 33.539 1.00 81.62 80 THR A O 1
ATOM 679 N N . GLU A 1 81 ? -18.899 -2.243 31.865 1.00 83.56 81 GLU A N 1
ATOM 680 C CA . GLU A 1 81 ? -19.473 -1.143 32.655 1.00 83.56 81 GLU A CA 1
ATOM 681 C C . GLU A 1 81 ? -20.943 -1.398 33.036 1.00 83.56 81 GLU A C 1
ATOM 683 O O . GLU A 1 81 ? -21.376 -1.060 34.138 1.00 83.56 81 GLU A O 1
ATOM 688 N N . SER A 1 82 ? -21.725 -2.026 32.151 1.00 82.94 82 SER A N 1
ATOM 689 C CA . SER A 1 82 ? -23.121 -2.391 32.435 1.00 82.94 82 SER A CA 1
ATOM 690 C C . SER A 1 82 ? -23.203 -3.431 33.542 1.00 82.94 82 SER A C 1
ATOM 692 O O . SER A 1 82 ? -23.926 -3.216 34.516 1.00 82.94 82 SER A O 1
ATOM 694 N N . LEU A 1 83 ? -22.389 -4.489 33.446 1.00 79.12 83 LEU A N 1
ATOM 695 C CA . LEU A 1 83 ? -22.209 -5.437 34.534 1.00 79.12 83 LEU A CA 1
ATOM 696 C C . LEU A 1 83 ? -21.851 -4.656 35.804 1.00 79.12 83 LEU A C 1
ATOM 698 O O . LEU A 1 83 ? -22.535 -4.836 36.816 1.00 79.12 83 LEU A O 1
ATOM 702 N N . ARG A 1 84 ? -20.868 -3.728 35.741 1.00 77.88 84 ARG A N 1
ATOM 703 C CA . ARG A 1 84 ? -20.343 -2.942 36.893 1.00 77.88 84 ARG A CA 1
ATOM 704 C C . ARG A 1 84 ? -21.448 -2.270 37.672 1.00 77.88 84 ARG A C 1
ATOM 706 O O . ARG A 1 84 ? -21.498 -2.328 38.904 1.00 77.88 84 ARG A O 1
ATOM 713 N N . ASN A 1 85 ? -22.347 -1.648 36.932 1.00 80.50 85 ASN A N 1
ATOM 714 C CA . ASN A 1 85 ? -23.495 -0.967 37.487 1.00 80.50 85 ASN A CA 1
ATOM 715 C C . ASN A 1 85 ? -24.512 -1.947 38.089 1.00 80.50 85 ASN A C 1
ATOM 717 O O . ASN A 1 85 ? -25.048 -1.657 39.156 1.00 80.50 85 ASN A O 1
ATOM 721 N N . GLU A 1 86 ? -24.754 -3.110 37.479 1.00 77.69 86 GLU A N 1
ATOM 722 C CA . GLU A 1 86 ? -25.628 -4.150 38.049 1.00 77.69 86 GLU A CA 1
ATOM 723 C C . GLU A 1 86 ? -25.089 -4.711 39.373 1.00 77.69 86 GLU A C 1
ATOM 725 O O . GLU A 1 86 ? -25.858 -4.886 40.322 1.00 77.69 86 GLU A O 1
ATOM 730 N N . TYR A 1 87 ? -23.775 -4.936 39.471 1.00 70.06 87 TYR A N 1
ATOM 731 C CA . TYR A 1 87 ? -23.130 -5.394 40.705 1.00 70.06 87 TYR A CA 1
ATOM 732 C C . TYR A 1 87 ? -23.209 -4.342 41.819 1.00 70.06 87 TYR A C 1
ATOM 734 O O . TYR A 1 87 ? -23.601 -4.652 42.944 1.00 70.06 87 TYR A O 1
ATOM 742 N N . ASN A 1 88 ? -22.903 -3.079 41.504 1.00 72.44 88 ASN A N 1
ATOM 743 C CA . ASN A 1 88 ? -22.921 -1.990 42.485 1.00 72.44 88 ASN A CA 1
ATOM 744 C C . ASN A 1 88 ? -24.338 -1.621 42.960 1.00 72.44 88 ASN A C 1
ATOM 746 O O . ASN A 1 88 ? -24.500 -1.181 44.097 1.00 72.44 88 ASN A O 1
ATOM 750 N N . ASN A 1 89 ? -25.366 -1.812 42.125 1.00 75.06 89 ASN A N 1
ATOM 751 C CA . ASN A 1 89 ? -26.758 -1.469 42.447 1.00 75.06 89 ASN A CA 1
ATOM 752 C C . ASN A 1 89 ? -27.515 -2.559 43.237 1.00 75.06 89 ASN A C 1
ATOM 754 O O . ASN A 1 89 ? -28.728 -2.459 43.417 1.00 75.06 89 ASN A O 1
ATOM 758 N N . GLY A 1 90 ? -26.816 -3.567 43.772 1.00 60.66 90 GLY A N 1
ATOM 759 C CA . GLY A 1 90 ? -27.334 -4.405 44.860 1.00 60.66 90 GLY A CA 1
ATOM 760 C C . GLY A 1 90 ? -28.293 -5.525 44.454 1.00 60.66 90 GLY A C 1
ATOM 761 O O . GLY A 1 90 ? -29.048 -6.010 45.299 1.00 60.66 90 GLY A O 1
ATOM 762 N N . ASN A 1 91 ? -28.272 -5.980 43.198 1.00 54.72 91 ASN A N 1
ATOM 763 C CA . ASN A 1 91 ? -28.980 -7.206 42.839 1.00 54.72 91 ASN A CA 1
ATOM 764 C C . ASN A 1 91 ? -28.123 -8.413 43.270 1.00 54.72 91 ASN A C 1
ATOM 766 O O . ASN A 1 91 ? -27.024 -8.610 42.757 1.00 54.72 91 ASN A O 1
ATOM 770 N N . ASN A 1 92 ? -28.608 -9.197 44.241 1.00 55.38 92 ASN A N 1
ATOM 771 C CA . ASN A 1 92 ? -27.961 -10.390 44.811 1.00 55.38 92 ASN A CA 1
ATOM 772 C C . ASN A 1 92 ? -27.804 -11.534 43.778 1.00 55.38 92 ASN A C 1
ATOM 774 O O . ASN A 1 92 ? -28.426 -12.589 43.895 1.00 55.38 92 ASN A O 1
ATOM 778 N N . GLY A 1 93 ? -26.973 -11.336 42.757 1.00 50.78 93 GLY A N 1
ATOM 779 C CA . GLY A 1 93 ? -26.634 -12.318 41.730 1.00 50.78 93 GLY A CA 1
ATOM 780 C C . GLY A 1 93 ? -25.322 -13.040 42.034 1.00 50.78 93 GLY A C 1
ATOM 781 O O . GLY A 1 93 ? -24.305 -12.753 41.417 1.00 50.78 93 GLY A O 1
ATOM 782 N N . LEU A 1 94 ? -25.358 -13.946 43.016 1.00 54.41 94 LEU A N 1
ATOM 783 C CA . LEU A 1 94 ? -24.539 -15.166 43.139 1.00 54.41 94 LEU A CA 1
ATOM 784 C C . LEU A 1 94 ? -23.290 -15.258 42.231 1.00 54.41 94 LEU A C 1
ATOM 786 O O . LEU A 1 94 ? -23.458 -15.779 41.142 1.00 54.41 94 LEU A O 1
ATOM 790 N N . GLY A 1 95 ? -22.082 -14.850 42.662 1.00 55.22 95 GLY A N 1
ATOM 791 C CA . GLY A 1 95 ? -20.734 -15.313 42.213 1.00 55.22 95 GLY A CA 1
ATOM 792 C C . GLY A 1 95 ? -20.357 -15.396 40.711 1.00 55.22 95 GLY A C 1
ATOM 793 O O . GLY A 1 95 ? -19.188 -15.565 40.383 1.00 55.22 95 GLY A O 1
ATOM 794 N N . LEU A 1 96 ? -21.316 -15.275 39.799 1.00 56.53 96 LEU A N 1
ATOM 795 C CA . LEU A 1 96 ? -21.235 -15.396 38.349 1.00 56.53 96 LEU A CA 1
ATOM 796 C C . LEU A 1 96 ? -20.876 -14.045 37.731 1.00 56.53 96 LEU A C 1
ATOM 798 O O . LEU A 1 96 ? -20.242 -14.004 36.681 1.00 56.53 96 LEU A O 1
ATOM 802 N N . ASN A 1 97 ? -21.234 -12.951 38.412 1.00 60.31 97 ASN A N 1
ATOM 803 C CA . ASN A 1 97 ? -20.860 -11.605 38.004 1.00 60.31 97 ASN A CA 1
ATOM 804 C C . ASN A 1 97 ? -19.340 -11.417 38.084 1.00 60.31 97 ASN A C 1
ATOM 806 O O . ASN A 1 97 ? -18.762 -11.059 37.066 1.00 60.31 97 ASN A O 1
ATOM 810 N N . ASP A 1 98 ? -18.678 -11.775 39.194 1.00 62.47 98 ASP A N 1
ATOM 811 C CA . ASP A 1 98 ? -17.208 -11.677 39.333 1.00 62.47 98 ASP A CA 1
ATOM 812 C C . ASP A 1 98 ? -16.455 -12.443 38.230 1.00 62.47 98 ASP A C 1
ATOM 814 O O . ASP A 1 98 ? -15.537 -11.905 37.614 1.00 62.47 98 ASP A O 1
ATOM 818 N N . GLN A 1 99 ? -16.891 -13.666 37.896 1.00 65.75 99 GLN A N 1
ATOM 819 C CA . GLN A 1 99 ? -16.291 -14.439 36.800 1.00 65.75 99 GLN A CA 1
ATOM 820 C C . GLN A 1 99 ? -16.539 -13.816 35.416 1.00 65.75 99 GLN A C 1
ATOM 822 O O . GLN A 1 99 ? -15.679 -13.926 34.543 1.00 65.75 99 GLN A O 1
ATOM 827 N N . SER A 1 100 ? -17.689 -13.165 35.202 1.00 66.31 100 SER A N 1
ATOM 828 C CA . SER A 1 100 ? -17.995 -12.478 33.941 1.00 66.31 100 SER A CA 1
ATOM 829 C C . SER A 1 100 ? -17.165 -11.205 33.758 1.00 66.31 100 SER A C 1
ATOM 831 O O . SER A 1 100 ? -16.745 -10.941 32.634 1.00 66.31 100 SER A O 1
ATOM 833 N N . TYR A 1 101 ? -16.880 -10.443 34.822 1.00 63.12 101 TYR A N 1
ATOM 834 C CA . TYR A 1 101 ? -15.974 -9.287 34.725 1.00 63.12 101 TYR A CA 1
ATOM 835 C C . TYR A 1 101 ? -14.547 -9.686 34.432 1.00 63.12 101 TYR A C 1
ATOM 837 O O . TYR A 1 101 ? -13.926 -9.094 33.557 1.00 63.12 101 TYR A O 1
ATOM 845 N N . ASP A 1 102 ? -14.021 -10.671 35.160 1.00 68.81 102 ASP A N 1
ATOM 846 C CA . ASP A 1 102 ? -12.647 -11.123 34.957 1.00 68.81 102 ASP A CA 1
ATOM 847 C C . ASP A 1 102 ? -12.464 -11.686 33.539 1.00 68.81 102 ASP A C 1
ATOM 849 O O . ASP A 1 102 ? -11.402 -11.530 32.935 1.00 68.81 102 ASP A O 1
ATOM 853 N N . TYR A 1 103 ? -13.507 -12.312 32.981 1.00 70.31 103 TYR A N 1
ATOM 854 C CA . TYR A 1 103 ? -13.517 -12.786 31.600 1.00 70.31 103 TYR A CA 1
ATOM 855 C C . TYR A 1 103 ? -13.555 -11.638 30.580 1.00 70.31 103 TYR A C 1
ATOM 857 O O . TYR A 1 103 ? -12.736 -11.615 29.662 1.00 70.31 103 TYR A O 1
ATOM 865 N N . ASP A 1 104 ? -14.459 -10.668 30.746 1.00 73.62 104 ASP A N 1
ATOM 866 C CA . ASP A 1 104 ? -14.571 -9.532 29.823 1.00 73.62 104 ASP A CA 1
ATOM 867 C C . ASP A 1 104 ? -13.339 -8.603 29.913 1.00 73.62 104 ASP A C 1
ATOM 869 O O . ASP A 1 104 ? -12.844 -8.149 28.884 1.00 73.62 104 ASP A O 1
ATOM 873 N N . SER A 1 105 ? -12.745 -8.426 31.100 1.00 70.56 105 SER A N 1
ATOM 874 C CA . SER A 1 105 ? -11.505 -7.658 31.290 1.00 70.56 105 SER A CA 1
ATOM 875 C C . SER A 1 105 ? -10.289 -8.312 30.627 1.00 70.56 105 SER A C 1
ATOM 877 O O . SER A 1 105 ? -9.451 -7.600 30.076 1.00 70.56 105 SER A O 1
ATOM 879 N N . ARG A 1 1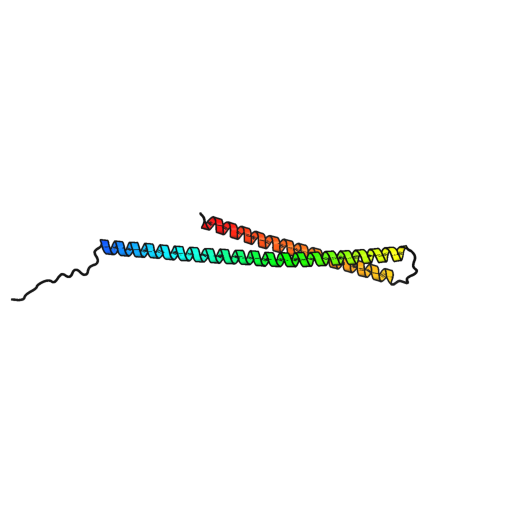06 ? -10.169 -9.648 30.656 1.00 74.88 106 ARG A N 1
ATOM 880 C CA . ARG A 1 106 ? -9.101 -10.361 29.927 1.00 74.88 106 ARG A CA 1
ATOM 881 C C . ARG A 1 106 ? -9.299 -10.276 28.416 1.00 74.88 106 ARG A C 1
ATOM 883 O O . ARG A 1 106 ? -8.335 -10.080 27.686 1.00 74.88 106 ARG A O 1
ATOM 890 N N . ASN A 1 107 ? -10.547 -10.353 27.954 1.00 79.00 107 ASN A N 1
ATOM 891 C CA . ASN A 1 107 ? -10.863 -10.165 26.539 1.00 79.00 107 ASN A CA 1
ATOM 892 C C . ASN A 1 107 ? -10.560 -8.735 26.059 1.00 79.00 107 ASN A C 1
ATOM 894 O O . ASN A 1 107 ? -10.129 -8.558 24.920 1.00 79.00 107 ASN A O 1
ATOM 898 N N . GLU A 1 108 ? -10.763 -7.715 26.900 1.00 77.31 108 GLU A N 1
ATOM 899 C CA . GLU A 1 108 ? -10.361 -6.336 26.590 1.00 77.31 108 GLU A CA 1
ATOM 900 C C . GLU A 1 108 ? -8.839 -6.209 26.416 1.00 77.31 108 GLU A C 1
ATOM 902 O O . GLU A 1 108 ? -8.395 -5.596 25.443 1.00 77.31 108 GLU A O 1
ATOM 907 N N . GLU A 1 109 ? -8.044 -6.825 27.298 1.00 79.69 109 GLU A N 1
ATOM 908 C CA . GLU A 1 109 ? -6.575 -6.841 27.197 1.00 79.69 109 GLU A CA 1
ATOM 909 C C . GLU A 1 109 ? -6.098 -7.573 25.928 1.00 79.69 109 GLU A C 1
ATOM 911 O O . GLU A 1 109 ? -5.270 -7.050 25.176 1.00 79.69 109 GLU A O 1
ATOM 916 N N . ASP A 1 110 ? -6.702 -8.723 25.614 1.00 89.81 110 ASP A N 1
ATOM 917 C CA . ASP A 1 110 ? -6.417 -9.487 24.394 1.00 89.81 110 ASP A CA 1
ATOM 918 C C . ASP A 1 110 ? -6.750 -8.702 23.114 1.00 89.81 110 ASP A C 1
ATOM 920 O O . ASP A 1 110 ? -6.051 -8.818 22.097 1.00 89.81 110 ASP A O 1
ATOM 924 N N . ILE A 1 111 ? -7.819 -7.900 23.126 1.00 88.12 111 ILE A N 1
ATOM 925 C CA . ILE A 1 111 ? -8.177 -7.037 21.994 1.00 88.12 111 ILE A CA 1
ATOM 926 C C . ILE A 1 111 ? -7.238 -5.840 21.900 1.00 88.12 111 ILE A C 1
ATOM 928 O O . ILE A 1 111 ? -6.852 -5.474 20.789 1.00 88.12 111 ILE A O 1
ATOM 932 N N . ASP A 1 112 ? -6.822 -5.257 23.022 1.00 89.94 112 ASP A N 1
ATOM 933 C CA . ASP A 1 112 ? -5.838 -4.176 23.028 1.00 89.94 112 ASP A CA 1
ATOM 934 C C . ASP A 1 112 ? -4.496 -4.628 22.444 1.00 89.94 112 ASP A C 1
ATOM 936 O O . ASP A 1 112 ? -3.895 -3.913 21.636 1.00 89.94 112 ASP A O 1
ATOM 940 N N . ASP A 1 113 ? -4.055 -5.843 22.755 1.00 92.94 113 ASP A N 1
ATOM 941 C CA . ASP A 1 113 ? -2.856 -6.416 22.150 1.00 92.94 113 ASP A CA 1
ATOM 942 C C . ASP A 1 113 ? -3.027 -6.714 20.656 1.00 92.94 113 ASP A C 1
ATOM 944 O O . ASP A 1 113 ? -2.108 -6.471 19.866 1.00 92.94 113 ASP A O 1
ATOM 948 N N . GLN A 1 114 ? -4.206 -7.169 20.225 1.00 92.12 114 GLN A N 1
ATOM 949 C CA . GLN A 1 114 ? -4.518 -7.304 18.797 1.00 92.12 114 GLN A CA 1
ATOM 950 C C . GLN A 1 114 ? -4.511 -5.947 18.077 1.00 92.12 114 GLN A C 1
ATOM 952 O O . GLN A 1 114 ? -3.983 -5.850 16.968 1.00 92.12 114 GLN A O 1
ATOM 957 N N . ILE A 1 115 ? -5.057 -4.897 18.699 1.00 92.75 115 ILE A N 1
ATOM 958 C CA . ILE A 1 115 ? -5.057 -3.528 18.166 1.00 92.75 115 ILE A CA 1
ATOM 959 C C . ILE A 1 115 ? -3.623 -3.021 18.009 1.00 92.75 115 ILE A C 1
ATOM 961 O O . ILE A 1 115 ? -3.287 -2.511 16.942 1.00 92.75 115 ILE A O 1
ATOM 965 N N . LYS A 1 116 ? -2.761 -3.200 19.021 1.00 94.06 116 LYS A N 1
ATOM 966 C CA . LYS A 1 116 ? -1.339 -2.817 18.939 1.00 94.06 116 LYS A CA 1
ATOM 967 C C . LYS A 1 116 ? -0.635 -3.517 17.779 1.00 94.06 116 LYS A C 1
ATOM 969 O O . LYS A 1 116 ? 0.031 -2.856 16.992 1.00 94.06 116 LYS A O 1
ATOM 974 N N . ARG A 1 117 ? -0.824 -4.834 17.628 1.00 93.00 117 ARG A N 1
ATOM 975 C CA . ARG A 1 117 ? -0.227 -5.596 16.514 1.00 93.00 117 ARG A CA 1
ATOM 976 C C . ARG A 1 117 ? -0.686 -5.068 15.156 1.00 93.00 117 ARG A C 1
ATOM 978 O O . ARG A 1 117 ? 0.145 -4.897 14.271 1.00 93.00 117 ARG A O 1
ATOM 985 N N . LYS A 1 118 ? -1.980 -4.770 15.000 1.00 92.25 118 LYS A N 1
ATOM 986 C CA . LYS A 1 118 ? -2.520 -4.200 13.755 1.00 92.25 118 LYS A CA 1
ATOM 987 C C . LYS A 1 118 ? -1.999 -2.795 13.469 1.00 92.25 118 LYS A C 1
ATOM 989 O O . LYS A 1 118 ? -1.740 -2.484 12.316 1.00 92.25 118 LYS A O 1
ATOM 994 N N . LEU A 1 119 ? -1.819 -1.963 14.496 1.00 92.62 119 LEU A N 1
ATOM 995 C CA . LEU A 1 119 ? -1.199 -0.644 14.344 1.00 92.62 119 LEU A CA 1
ATOM 996 C C . LEU A 1 119 ? 0.243 -0.761 13.845 1.00 92.62 119 LEU A C 1
ATOM 998 O O . LEU A 1 119 ? 0.593 -0.094 12.883 1.00 92.62 119 LEU A O 1
ATOM 1002 N N . SER A 1 120 ? 1.045 -1.661 14.421 1.00 96.00 120 SER A N 1
ATOM 1003 C CA . SER A 1 120 ? 2.412 -1.891 13.938 1.00 96.00 120 SER A CA 1
ATOM 1004 C C . SER A 1 120 ? 2.450 -2.417 12.499 1.00 96.00 120 SER A C 1
ATOM 1006 O O . SER A 1 120 ? 3.295 -1.994 11.719 1.00 96.00 120 SER A O 1
ATOM 1008 N N . GLN A 1 121 ? 1.522 -3.304 12.122 1.00 93.69 121 GLN A N 1
ATOM 1009 C CA . GLN A 1 121 ? 1.399 -3.779 10.736 1.00 93.69 121 GLN A CA 1
ATOM 1010 C C . GLN A 1 121 ? 1.037 -2.648 9.767 1.00 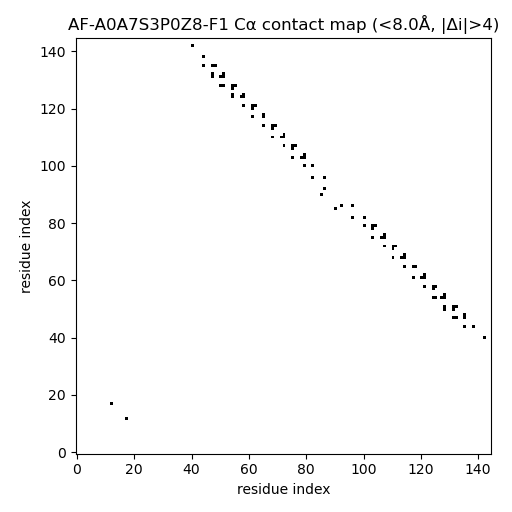93.69 121 GLN A C 1
ATOM 1012 O O . GLN A 1 121 ? 1.584 -2.583 8.670 1.00 93.69 121 GLN A O 1
ATOM 1017 N N . LEU A 1 122 ? 0.134 -1.754 10.178 1.00 94.75 122 LEU A N 1
ATOM 1018 C CA . LEU A 1 122 ? -0.261 -0.591 9.390 1.00 94.75 122 LEU A CA 1
ATOM 1019 C C . LEU A 1 122 ? 0.916 0.372 9.190 1.00 94.75 122 LEU A C 1
ATOM 1021 O O . LEU A 1 122 ? 1.177 0.775 8.062 1.00 94.75 122 LEU A O 1
ATOM 1025 N N . GLU A 1 123 ? 1.659 0.682 10.255 1.00 94.44 123 GLU A N 1
ATOM 1026 C CA . GLU A 1 123 ? 2.860 1.526 10.183 1.00 94.44 123 GLU A CA 1
ATOM 1027 C C . GLU A 1 123 ? 3.922 0.927 9.245 1.00 94.44 123 GLU A C 1
ATOM 1029 O O . GLU A 1 123 ? 4.529 1.643 8.447 1.00 94.44 123 GLU A O 1
ATOM 1034 N N . GLU A 1 124 ? 4.128 -0.393 9.295 1.00 95.38 124 GLU A N 1
ATOM 1035 C CA . GLU A 1 124 ? 5.068 -1.082 8.407 1.00 95.38 124 GLU A CA 1
ATOM 1036 C C . GLU A 1 124 ? 4.627 -1.011 6.935 1.00 95.38 124 GLU A C 1
ATOM 1038 O O . GLU A 1 124 ? 5.447 -0.709 6.063 1.00 95.38 124 GLU A O 1
ATOM 1043 N N . ALA A 1 125 ? 3.344 -1.253 6.649 1.00 92.75 125 ALA A N 1
ATOM 1044 C CA . ALA A 1 125 ? 2.793 -1.165 5.296 1.00 92.75 125 ALA A CA 1
ATOM 1045 C C . ALA A 1 125 ? 2.863 0.271 4.743 1.00 92.75 125 ALA A C 1
ATOM 1047 O O . AL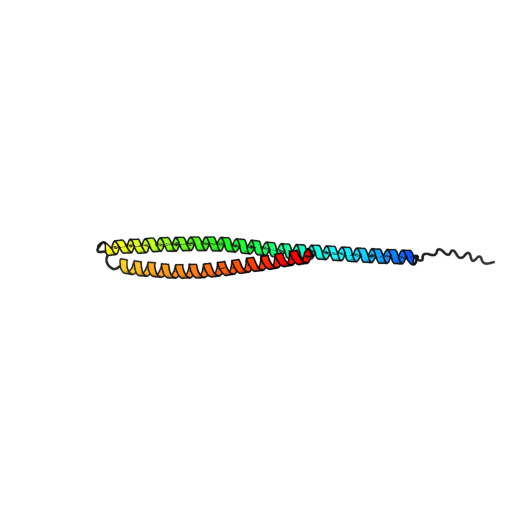A A 1 125 ? 3.278 0.494 3.604 1.00 92.75 125 ALA A O 1
ATOM 1048 N N . GLU A 1 126 ? 2.544 1.275 5.566 1.00 93.31 126 GLU A N 1
ATOM 1049 C CA . GLU A 1 126 ? 2.681 2.685 5.193 1.00 93.31 126 GLU A CA 1
ATOM 1050 C C . GLU A 1 126 ? 4.131 3.064 4.877 1.00 93.31 126 GLU A C 1
ATOM 1052 O O . GLU A 1 126 ? 4.372 3.769 3.890 1.00 93.31 126 GLU A O 1
ATOM 1057 N N . SER A 1 127 ? 5.092 2.568 5.665 1.00 95.69 127 SER A N 1
ATOM 1058 C CA . SER A 1 127 ? 6.520 2.763 5.399 1.00 95.69 127 SER A CA 1
ATOM 1059 C C . SER A 1 127 ? 6.921 2.151 4.058 1.00 95.69 127 SER A C 1
ATOM 1061 O O . SER A 1 127 ? 7.500 2.846 3.228 1.00 95.69 127 SER A O 1
ATOM 1063 N N . LYS A 1 128 ? 6.555 0.889 3.794 1.00 94.12 128 LYS A N 1
ATOM 1064 C CA . LYS A 1 128 ? 6.880 0.203 2.530 1.00 94.12 128 LYS A CA 1
ATOM 1065 C C . LYS A 1 128 ? 6.291 0.910 1.317 1.00 94.12 128 LYS A C 1
ATOM 1067 O O . LYS A 1 128 ? 6.980 1.076 0.309 1.00 94.12 128 LYS A O 1
ATOM 1072 N N . ARG A 1 129 ? 5.032 1.350 1.410 1.00 95.25 129 ARG A N 1
ATOM 1073 C CA . ARG A 1 129 ? 4.378 2.107 0.337 1.00 95.25 129 ARG A CA 1
ATOM 1074 C C . ARG A 1 129 ? 5.106 3.420 0.070 1.00 95.25 129 ARG A C 1
ATOM 1076 O O . ARG A 1 129 ? 5.291 3.792 -1.086 1.00 95.25 129 ARG A O 1
ATOM 1083 N N . LYS A 1 130 ? 5.505 4.127 1.129 1.00 95.94 130 LYS A N 1
ATOM 1084 C CA . LYS A 1 130 ? 6.246 5.381 1.004 1.00 95.94 130 LYS A CA 1
ATOM 1085 C C . LYS A 1 130 ? 7.618 5.162 0.367 1.00 95.94 130 LYS A C 1
ATOM 1087 O O . LYS A 1 130 ? 7.945 5.879 -0.568 1.00 95.94 130 LYS A O 1
ATOM 1092 N N . ASP A 1 131 ? 8.365 4.154 0.806 1.00 95.25 131 ASP A N 1
ATOM 1093 C CA . ASP A 1 131 ? 9.673 3.832 0.230 1.00 95.25 131 ASP A CA 1
ATOM 1094 C C . ASP A 1 131 ? 9.553 3.503 -1.268 1.00 95.25 131 ASP A C 1
ATOM 1096 O O . ASP A 1 131 ? 10.327 4.003 -2.082 1.00 95.25 131 ASP A O 1
ATOM 1100 N N . ALA A 1 132 ? 8.528 2.735 -1.661 1.00 93.56 132 ALA A N 1
ATOM 1101 C CA . ALA A 1 132 ? 8.250 2.442 -3.068 1.00 93.56 132 ALA A CA 1
ATOM 1102 C C . ALA A 1 132 ? 7.890 3.702 -3.879 1.00 93.56 132 ALA A C 1
ATOM 1104 O O . ALA A 1 132 ? 8.300 3.830 -5.034 1.00 93.56 132 ALA A O 1
ATOM 1105 N N . GLN A 1 133 ? 7.147 4.641 -3.286 1.00 94.88 133 GLN A N 1
ATOM 1106 C CA . GLN A 1 133 ? 6.840 5.928 -3.913 1.00 94.88 133 GLN A CA 1
ATOM 1107 C C . GLN A 1 133 ? 8.098 6.792 -4.079 1.00 94.88 133 GLN A C 1
ATOM 1109 O O . GLN A 1 133 ? 8.299 7.372 -5.144 1.00 94.88 133 GLN A O 1
ATOM 1114 N N . ASP A 1 134 ? 8.959 6.849 -3.064 1.00 95.81 134 ASP A N 1
ATOM 1115 C CA . ASP A 1 134 ? 10.206 7.616 -3.107 1.00 95.81 134 ASP A CA 1
ATOM 1116 C C . ASP A 1 134 ? 11.175 7.048 -4.168 1.00 95.81 134 ASP A C 1
ATOM 1118 O O . ASP A 1 134 ? 11.825 7.808 -4.895 1.00 95.81 134 ASP A O 1
ATOM 1122 N N . GLU A 1 135 ? 11.243 5.718 -4.315 1.00 94.56 135 GLU A N 1
ATOM 1123 C CA . GLU A 1 135 ? 11.997 5.056 -5.391 1.00 94.56 135 GLU A CA 1
ATOM 1124 C C . GLU A 1 135 ? 11.428 5.380 -6.779 1.00 94.56 135 GLU A C 1
ATOM 1126 O O . GLU A 1 135 ? 12.187 5.728 -7.689 1.00 94.56 135 GLU A O 1
ATOM 1131 N N . LEU A 1 136 ? 10.102 5.341 -6.941 1.00 94.25 136 LEU A N 1
ATOM 1132 C CA . LEU A 1 136 ? 9.440 5.707 -8.194 1.00 94.25 136 LEU A CA 1
ATOM 1133 C C . LEU A 1 136 ? 9.715 7.169 -8.579 1.00 94.25 136 LEU A C 1
ATOM 1135 O O . LEU A 1 136 ? 10.051 7.462 -9.729 1.00 94.25 136 LEU A O 1
ATOM 1139 N N . ASP A 1 137 ? 9.633 8.089 -7.620 1.00 94.00 137 ASP A N 1
ATOM 1140 C CA . ASP A 1 137 ? 9.924 9.508 -7.832 1.00 94.00 137 ASP A CA 1
ATOM 1141 C C . ASP A 1 137 ? 11.388 9.738 -8.233 1.00 94.00 137 ASP A C 1
ATOM 1143 O O . ASP A 1 137 ? 11.692 10.625 -9.039 1.00 94.00 137 ASP A O 1
ATOM 1147 N N . LYS A 1 138 ? 12.314 8.940 -7.689 1.00 94.50 138 LYS A N 1
ATOM 1148 C CA . LYS A 1 138 ? 13.726 8.969 -8.081 1.00 94.50 138 LYS A CA 1
ATOM 1149 C C . LYS A 1 138 ? 13.910 8.511 -9.529 1.00 94.50 138 LYS A C 1
ATOM 1151 O O . LYS A 1 138 ? 14.576 9.214 -10.285 1.00 94.50 138 LYS A O 1
ATOM 1156 N N . ILE A 1 139 ? 13.281 7.404 -9.927 1.00 91.44 139 ILE A N 1
ATOM 1157 C CA . ILE A 1 139 ? 13.326 6.893 -11.308 1.00 91.44 139 ILE A CA 1
ATOM 1158 C C . ILE A 1 139 ? 12.784 7.939 -12.287 1.00 91.44 139 ILE A C 1
ATOM 1160 O O . ILE A 1 139 ? 13.408 8.215 -13.310 1.00 91.44 139 ILE A O 1
ATOM 1164 N N . TYR A 1 140 ? 11.674 8.596 -11.943 1.00 90.19 140 TYR A N 1
ATOM 1165 C CA . TYR A 1 140 ? 11.123 9.671 -12.767 1.00 90.19 140 TYR A CA 1
ATOM 1166 C C . TYR A 1 140 ? 12.073 10.858 -12.933 1.00 90.19 140 TYR A C 1
ATOM 1168 O O . TYR A 1 140 ? 12.110 11.460 -14.006 1.00 90.19 140 TYR A O 1
ATOM 1176 N N . LYS A 1 141 ? 12.835 11.221 -11.896 1.00 90.69 141 LYS A N 1
ATOM 1177 C CA . LYS A 1 141 ? 13.842 12.285 -12.004 1.00 90.69 141 LYS A CA 1
ATOM 1178 C C . LYS A 1 141 ? 14.998 11.865 -12.902 1.00 90.69 141 LYS A C 1
ATOM 1180 O O . LYS A 1 141 ? 15.402 12.652 -13.748 1.00 90.69 141 LYS A O 1
ATOM 1185 N N . GLU A 1 142 ? 15.504 10.646 -12.735 1.00 86.94 142 GLU A N 1
ATOM 1186 C CA . GLU A 1 142 ? 16.634 10.134 -13.518 1.00 86.94 142 GLU A CA 1
ATOM 1187 C C . GLU A 1 142 ? 16.301 10.006 -15.009 1.00 86.94 142 GLU A C 1
ATOM 1189 O O . GLU A 1 142 ? 17.131 10.365 -15.835 1.00 86.94 142 GLU A O 1
ATOM 1194 N N . TRP A 1 143 ? 15.088 9.576 -15.367 1.00 82.00 143 TRP A N 1
ATOM 1195 C CA . TRP A 1 143 ? 14.686 9.443 -16.774 1.00 82.00 143 TRP A CA 1
ATOM 1196 C C . TRP A 1 143 ? 14.430 10.789 -17.479 1.00 82.00 143 TRP A C 1
ATOM 1198 O O . TRP A 1 143 ? 14.618 10.899 -18.685 1.00 82.00 143 TRP A O 1
ATOM 1208 N N . ASN A 1 144 ? 14.025 11.828 -16.739 1.00 75.00 144 ASN A N 1
ATOM 1209 C CA . ASN A 1 144 ? 13.738 13.157 -17.299 1.00 75.00 144 ASN A CA 1
ATOM 1210 C C . ASN A 1 144 ? 14.943 14.126 -17.292 1.00 75.00 144 ASN A C 1
ATOM 1212 O O . ASN A 1 144 ? 14.757 15.306 -17.602 1.00 75.00 144 ASN A O 1
ATOM 1216 N N . THR A 1 145 ? 16.141 13.670 -16.899 1.00 63.09 145 THR A N 1
ATOM 1217 C CA . THR A 1 145 ? 17.377 14.481 -16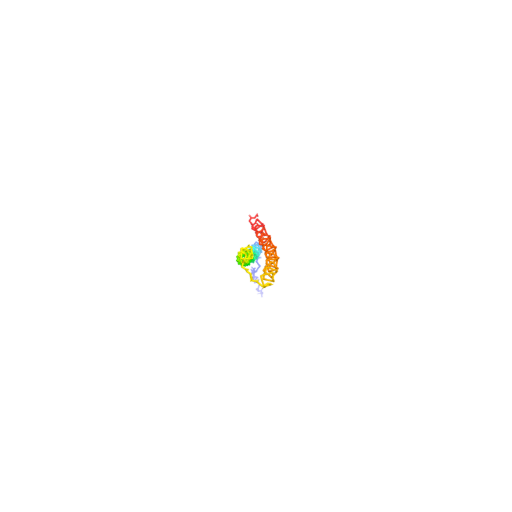.857 1.00 63.09 145 THR A CA 1
ATOM 1218 C C . THR A 1 145 ? 18.287 14.148 -18.032 1.00 63.09 145 THR A C 1
ATOM 1220 O O . THR A 1 145 ? 18.810 15.104 -18.649 1.00 63.09 145 THR A O 1
#

Mean predicted aligned error: 10.78 Å